Protein AF-X6PFR0-F1 (afdb_monomer_lite)

Organism: Reticulomyxa filosa (NCBI:txid46433)

Structure (mmCIF, N/CA/C/O backbone):
data_AF-X6PFR0-F1
#
_entry.id   AF-X6PFR0-F1
#
loop_
_atom_site.group_PDB
_atom_site.id
_atom_site.type_symbol
_atom_site.label_atom_id
_atom_site.label_alt_id
_atom_site.label_comp_id
_atom_site.label_asym_id
_atom_site.label_entity_id
_atom_site.label_seq_id
_atom_site.pdbx_PDB_ins_code
_atom_site.Cartn_x
_atom_site.Cartn_y
_atom_site.Cartn_z
_atom_site.occupancy
_atom_site.B_iso_or_equiv
_atom_site.auth_seq_id
_atom_site.auth_comp_id
_atom_site.auth_asym_id
_atom_site.auth_atom_id
_atom_site.pdbx_PDB_model_num
ATOM 1 N N . MET A 1 1 ? 42.013 -15.894 0.392 1.00 38.00 1 MET A N 1
ATOM 2 C CA . MET A 1 1 ? 41.013 -15.862 -0.695 1.00 38.00 1 MET A CA 1
ATOM 3 C C . MET A 1 1 ? 39.976 -14.824 -0.313 1.00 38.00 1 MET A C 1
ATOM 5 O O . MET A 1 1 ? 39.130 -15.094 0.525 1.00 38.00 1 MET A O 1
ATOM 9 N N . GLU A 1 2 ? 40.147 -13.600 -0.809 1.00 32.84 2 GLU A N 1
ATOM 10 C CA . GLU A 1 2 ? 39.290 -12.458 -0.483 1.00 32.84 2 GLU A CA 1
ATOM 11 C C . GLU A 1 2 ? 37.884 -12.669 -1.051 1.00 32.84 2 GLU A C 1
ATOM 13 O O . GLU A 1 2 ? 37.676 -12.711 -2.265 1.00 32.84 2 GLU A O 1
ATOM 18 N N . SER A 1 3 ? 36.905 -12.796 -0.161 1.00 39.41 3 SER A N 1
ATOM 19 C CA . SER A 1 3 ? 35.490 -12.720 -0.497 1.00 39.41 3 SER A CA 1
ATOM 20 C C . SER A 1 3 ? 35.153 -11.270 -0.843 1.00 39.41 3 SER A C 1
ATOM 22 O O . SER A 1 3 ? 34.827 -10.474 0.038 1.00 39.41 3 SER A O 1
ATOM 24 N N . LYS A 1 4 ? 35.261 -10.906 -2.125 1.00 38.84 4 LYS A N 1
ATOM 25 C CA . LYS A 1 4 ? 34.744 -9.630 -2.629 1.00 38.84 4 LYS A CA 1
ATOM 26 C C . LYS A 1 4 ? 33.240 -9.587 -2.367 1.00 38.84 4 LYS A C 1
ATOM 28 O O . LYS A 1 4 ? 32.468 -10.300 -3.006 1.00 38.84 4 LYS A O 1
ATOM 33 N N . SER A 1 5 ? 32.836 -8.752 -1.417 1.00 42.16 5 SER A N 1
ATOM 34 C CA . SER A 1 5 ? 31.465 -8.293 -1.265 1.00 42.16 5 SER A CA 1
ATOM 35 C C . SER A 1 5 ? 31.023 -7.702 -2.602 1.00 42.16 5 SER A C 1
ATOM 37 O O . SER A 1 5 ? 31.503 -6.657 -3.039 1.00 42.16 5 SER A O 1
ATOM 39 N N . LYS A 1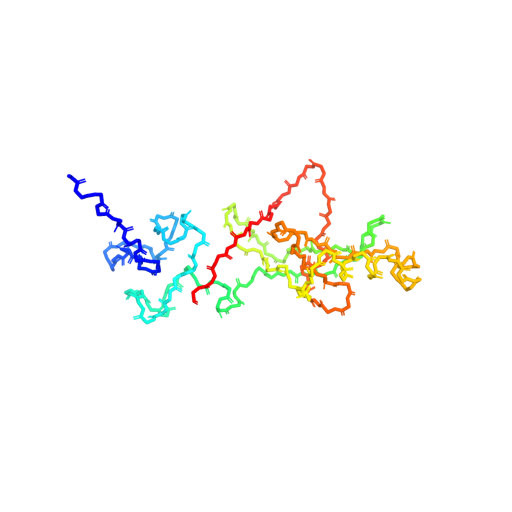 6 ? 30.133 -8.407 -3.304 1.00 40.84 6 LYS A N 1
ATOM 40 C CA . LYS A 1 6 ? 29.433 -7.858 -4.463 1.00 40.84 6 LYS A CA 1
ATOM 41 C C . LYS A 1 6 ? 28.564 -6.728 -3.917 1.00 40.84 6 LYS A C 1
ATOM 43 O O . LYS A 1 6 ? 27.499 -6.978 -3.361 1.00 40.84 6 LYS A O 1
ATOM 48 N N . GLN A 1 7 ? 29.059 -5.500 -3.993 1.00 40.22 7 GLN A N 1
ATOM 49 C CA . GLN A 1 7 ? 28.268 -4.310 -3.733 1.00 40.22 7 GLN A CA 1
ATOM 50 C C . GLN A 1 7 ? 27.176 -4.306 -4.806 1.00 40.22 7 GLN A C 1
ATOM 52 O O . GLN A 1 7 ? 27.426 -3.986 -5.965 1.00 40.22 7 GLN A O 1
ATOM 57 N N . MET A 1 8 ? 25.995 -4.829 -4.466 1.00 43.88 8 MET A N 1
ATOM 58 C CA . MET A 1 8 ? 24.826 -4.731 -5.329 1.00 43.88 8 MET A CA 1
ATOM 59 C C . MET A 1 8 ? 24.569 -3.241 -5.513 1.00 43.88 8 MET A C 1
ATOM 61 O O . MET A 1 8 ? 24.215 -2.561 -4.554 1.00 43.88 8 MET A O 1
ATOM 65 N N . ASN A 1 9 ? 24.789 -2.732 -6.723 1.00 52.88 9 ASN A N 1
ATOM 66 C CA . ASN A 1 9 ? 24.362 -1.395 -7.106 1.00 52.88 9 ASN A CA 1
ATOM 67 C C . ASN A 1 9 ? 22.829 -1.366 -7.045 1.00 52.88 9 ASN A C 1
ATOM 69 O O . ASN A 1 9 ? 22.160 -1.688 -8.026 1.00 52.88 9 ASN A O 1
ATOM 73 N N . LEU A 1 10 ? 22.269 -1.063 -5.869 1.00 57.44 10 LEU A N 1
ATOM 74 C CA . LEU A 1 10 ? 20.830 -0.898 -5.699 1.00 57.44 10 LEU A CA 1
ATOM 75 C C . LEU A 1 10 ? 20.356 0.189 -6.672 1.00 57.44 10 LEU A C 1
ATOM 77 O O . LEU A 1 10 ? 20.857 1.308 -6.642 1.00 57.44 10 LEU A O 1
ATOM 81 N N . GLY A 1 11 ? 19.401 -0.158 -7.536 1.00 63.91 11 GLY A N 1
ATOM 82 C CA . GLY A 1 11 ? 18.671 0.805 -8.358 1.00 63.91 11 GLY A CA 1
ATOM 83 C C . GLY A 1 11 ? 19.000 0.881 -9.835 1.00 63.91 11 GLY A C 1
ATOM 84 O O . GLY A 1 11 ? 18.206 1.451 -10.585 1.00 63.91 11 GLY A O 1
ATOM 85 N N . PHE A 1 12 ? 20.070 0.241 -10.299 1.00 77.75 12 PHE A N 1
ATOM 86 C CA . PHE A 1 12 ? 20.338 0.151 -11.732 1.00 77.75 12 PHE A CA 1
ATOM 87 C C . PHE A 1 12 ? 19.543 -1.001 -12.347 1.00 77.75 12 PHE A C 1
ATOM 89 O O . PHE A 1 12 ? 19.810 -2.165 -12.067 1.00 77.75 12 PHE A O 1
ATOM 96 N N . CYS A 1 13 ? 18.578 -0.688 -13.218 1.00 83.38 13 CYS A N 1
ATOM 97 C CA . CYS A 1 13 ? 17.970 -1.703 -14.076 1.00 83.38 13 CYS A CA 1
ATOM 98 C C . CYS A 1 13 ? 18.742 -1.823 -15.398 1.00 83.38 13 CYS A C 1
ATOM 100 O O . CYS A 1 13 ? 19.064 -0.813 -16.024 1.00 83.38 13 CYS A O 1
ATOM 102 N N . HIS A 1 14 ? 18.926 -3.044 -15.897 1.00 82.25 14 HIS A N 1
ATOM 103 C CA . HIS A 1 14 ? 19.560 -3.309 -17.198 1.00 82.25 14 HIS A CA 1
ATOM 104 C C . HIS A 1 14 ? 18.574 -3.270 -18.385 1.00 82.25 14 HIS A C 1
ATOM 106 O O . HIS A 1 14 ? 18.826 -3.842 -19.441 1.00 82.25 14 HIS A O 1
ATOM 112 N N . CYS A 1 15 ? 17.416 -2.619 -18.227 1.00 81.62 15 CYS A N 1
ATOM 113 C CA . CYS A 1 15 ? 16.431 -2.494 -19.303 1.00 81.62 15 CYS A CA 1
ATOM 114 C C . CYS A 1 15 ? 16.956 -1.563 -20.404 1.00 81.62 15 CYS A C 1
ATOM 116 O O . CYS A 1 15 ? 17.281 -0.408 -20.127 1.00 81.62 15 CYS A O 1
ATOM 118 N N . THR A 1 16 ? 16.978 -2.043 -21.646 1.00 73.88 16 THR A N 1
ATOM 119 C CA . THR A 1 16 ? 17.415 -1.283 -22.826 1.00 73.88 16 THR A CA 1
ATOM 120 C C . THR A 1 16 ? 16.226 -0.900 -23.709 1.00 73.88 16 THR A C 1
ATOM 122 O O . THR A 1 16 ? 15.144 -1.475 -23.585 1.00 73.88 16 THR A O 1
ATOM 125 N N . LEU A 1 17 ? 16.434 0.058 -24.619 1.00 66.88 17 LEU A N 1
ATOM 126 C CA . LEU A 1 17 ? 15.442 0.508 -25.610 1.00 66.88 17 LEU A CA 1
ATOM 127 C C . LEU A 1 17 ? 15.119 -0.546 -26.688 1.00 66.88 17 LEU A C 1
ATOM 129 O O . LEU A 1 17 ? 14.252 -0.318 -27.522 1.00 66.88 17 LEU A O 1
ATOM 133 N N . MET A 1 18 ? 15.815 -1.689 -26.686 1.00 63.69 18 MET A N 1
ATOM 134 C CA . MET A 1 18 ? 15.530 -2.814 -27.585 1.00 63.69 18 MET A CA 1
ATOM 135 C C . MET A 1 18 ? 14.387 -3.703 -27.083 1.00 63.69 18 MET A C 1
ATOM 137 O O . MET A 1 18 ? 13.863 -4.510 -27.846 1.00 63.69 18 MET A O 1
ATOM 141 N N . ASN A 1 19 ? 13.987 -3.563 -25.817 1.00 62.22 19 ASN A N 1
ATOM 142 C CA . ASN A 1 19 ? 12.802 -4.234 -25.301 1.00 62.22 19 ASN A CA 1
ATOM 143 C C . ASN A 1 19 ? 11.558 -3.467 -25.764 1.00 62.22 19 ASN A C 1
ATOM 145 O O . ASN A 1 19 ? 11.445 -2.272 -25.504 1.00 62.22 19 ASN A O 1
ATOM 149 N N . GLU A 1 20 ? 10.613 -4.157 -26.407 1.00 60.06 20 GLU A N 1
ATOM 150 C CA . GLU A 1 20 ? 9.369 -3.560 -26.927 1.00 60.06 20 GLU A CA 1
ATOM 151 C C . GLU A 1 20 ? 8.554 -2.835 -25.843 1.00 60.06 20 GLU A C 1
ATOM 153 O O . GLU A 1 20 ? 7.840 -1.880 -26.140 1.00 60.06 20 GLU A O 1
ATOM 158 N N . ASN A 1 21 ? 8.687 -3.258 -24.579 1.00 65.31 21 ASN A N 1
ATOM 159 C CA . ASN A 1 21 ? 7.979 -2.678 -23.446 1.00 65.31 21 ASN A CA 1
ATOM 160 C C . ASN A 1 21 ? 8.937 -2.156 -22.372 1.00 65.31 21 ASN A C 1
ATOM 162 O O . ASN A 1 21 ? 9.847 -2.834 -21.888 1.00 65.31 21 ASN A O 1
ATOM 166 N N . CYS A 1 22 ? 8.679 -0.919 -21.963 1.00 74.06 22 CYS A N 1
ATOM 167 C CA . CYS A 1 22 ? 9.471 -0.200 -20.989 1.00 74.06 22 CYS A CA 1
ATOM 168 C C . CYS A 1 22 ? 9.341 -0.789 -19.572 1.00 74.06 22 CYS A C 1
ATOM 170 O O . CYS A 1 22 ? 8.248 -0.766 -19.002 1.00 74.06 22 CYS A O 1
ATOM 172 N N . CYS A 1 23 ? 10.461 -1.241 -18.983 1.00 78.31 23 CYS A N 1
ATOM 173 C CA . CYS A 1 23 ? 10.574 -1.773 -17.613 1.00 78.31 23 CYS A CA 1
ATOM 174 C C . CYS A 1 23 ? 9.348 -2.594 -17.169 1.00 78.31 23 CYS A C 1
ATOM 176 O O . CYS A 1 23 ? 8.758 -2.338 -16.113 1.00 78.31 23 CYS A O 1
ATOM 178 N N . ASP A 1 24 ? 8.953 -3.546 -18.010 1.00 80.38 24 ASP A N 1
ATOM 179 C CA . ASP A 1 24 ? 7.808 -4.430 -17.812 1.00 80.38 24 ASP A CA 1
ATOM 180 C C . ASP A 1 24 ? 8.088 -5.493 -16.730 1.00 80.38 24 ASP A C 1
ATOM 182 O O . ASP A 1 24 ? 8.920 -5.295 -15.839 1.00 80.38 24 ASP A O 1
ATOM 186 N N . GLU A 1 25 ? 7.377 -6.618 -16.775 1.00 81.06 25 GLU A N 1
ATOM 187 C CA . GLU A 1 25 ? 7.525 -7.735 -15.836 1.00 81.06 25 GLU A CA 1
ATOM 188 C C . GLU A 1 25 ? 8.941 -8.339 -15.795 1.00 81.06 25 GLU A C 1
ATOM 190 O O . GLU A 1 25 ? 9.284 -8.991 -14.813 1.00 81.06 25 GLU A O 1
ATOM 195 N N . LYS A 1 26 ? 9.793 -8.086 -16.801 1.00 85.19 26 LYS A N 1
ATOM 196 C CA . LYS A 1 26 ? 11.174 -8.595 -16.862 1.00 85.19 26 LYS A CA 1
ATOM 197 C C . LYS A 1 26 ? 12.210 -7.645 -16.255 1.00 85.19 26 LYS A C 1
ATOM 199 O O . LYS A 1 26 ? 13.394 -7.971 -16.216 1.00 85.19 26 LYS A O 1
ATOM 204 N N . CYS A 1 27 ? 11.805 -6.462 -15.794 1.00 88.75 27 CYS A N 1
ATOM 205 C CA . CYS A 1 27 ? 12.721 -5.506 -15.176 1.00 88.75 27 CYS A CA 1
ATOM 206 C C . CYS A 1 27 ? 13.268 -6.032 -13.837 1.00 88.75 27 CYS A C 1
ATOM 208 O O . CYS A 1 27 ? 12.497 -6.310 -12.923 1.00 88.75 27 CYS A O 1
ATOM 210 N N . GLU A 1 28 ? 14.593 -6.090 -13.677 1.00 89.19 28 GLU A N 1
ATOM 211 C CA . GLU A 1 28 ? 15.251 -6.572 -12.447 1.00 89.19 28 GLU A CA 1
ATOM 212 C C . GLU A 1 28 ? 14.831 -5.802 -11.187 1.00 89.19 28 GLU A C 1
ATOM 214 O O . GLU A 1 28 ? 14.538 -6.412 -10.156 1.00 89.19 28 GLU A O 1
ATOM 219 N N . ASN A 1 29 ? 14.733 -4.471 -11.280 1.00 91.31 29 ASN A N 1
ATOM 220 C CA . ASN A 1 29 ? 14.238 -3.640 -10.182 1.00 91.31 29 ASN A CA 1
ATOM 221 C C . ASN A 1 29 ? 12.789 -4.015 -9.833 1.00 91.31 29 ASN A C 1
ATOM 223 O O . ASN A 1 29 ? 12.475 -4.227 -8.664 1.00 91.31 29 ASN A O 1
ATOM 227 N N . ARG A 1 30 ? 11.918 -4.192 -10.839 1.00 91.38 30 ARG A N 1
ATOM 228 C CA . ARG A 1 30 ? 10.517 -4.592 -10.634 1.00 91.38 30 ARG A CA 1
ATOM 229 C C . ARG A 1 30 ? 10.410 -5.964 -9.968 1.00 91.38 30 ARG A C 1
ATOM 231 O O . ARG A 1 30 ? 9.651 -6.108 -9.011 1.00 91.38 30 ARG A O 1
ATOM 238 N N . LEU A 1 31 ? 11.175 -6.947 -10.445 1.00 90.69 31 LEU A N 1
ATOM 239 C CA . LEU A 1 31 ? 11.239 -8.294 -9.866 1.00 90.69 31 LEU A CA 1
ATOM 240 C C . LEU A 1 31 ? 11.725 -8.259 -8.411 1.00 90.69 31 LEU A C 1
ATOM 242 O O . LEU A 1 31 ? 11.231 -9.008 -7.570 1.00 90.69 31 LEU A O 1
ATOM 246 N N . SER A 1 32 ? 12.628 -7.329 -8.102 1.00 91.50 32 SER A N 1
ATOM 247 C CA . SER A 1 32 ? 13.159 -7.095 -6.755 1.00 91.50 32 SER A CA 1
ATOM 248 C C . SER A 1 32 ? 12.274 -6.186 -5.892 1.00 91.50 32 SER A C 1
ATOM 250 O O . SER A 1 32 ? 12.628 -5.903 -4.750 1.00 91.50 32 SER A O 1
ATOM 252 N N . LYS A 1 33 ? 11.114 -5.742 -6.403 1.00 92.75 33 LYS A N 1
ATOM 253 C CA . LYS A 1 33 ? 10.184 -4.813 -5.735 1.00 92.75 33 LYS A CA 1
ATOM 254 C C . LYS A 1 33 ? 10.821 -3.468 -5.370 1.00 92.75 33 LYS A C 1
ATOM 256 O O . LYS A 1 33 ? 10.546 -2.898 -4.313 1.00 92.75 33 LYS A O 1
ATOM 261 N N . ILE A 1 34 ? 11.671 -2.966 -6.254 1.00 92.75 34 ILE A N 1
ATOM 262 C CA . ILE A 1 34 ? 12.342 -1.672 -6.164 1.00 92.75 34 ILE A CA 1
ATOM 263 C C . ILE A 1 34 ? 11.839 -0.817 -7.334 1.00 92.75 34 ILE A C 1
ATOM 265 O O . ILE A 1 34 ? 11.784 -1.292 -8.471 1.00 92.75 34 ILE A O 1
ATOM 269 N N . GLU A 1 35 ? 11.424 0.425 -7.089 1.00 92.69 35 GLU A N 1
ATOM 270 C CA . GLU A 1 35 ? 11.124 1.353 -8.183 1.00 92.69 35 GLU A CA 1
ATOM 271 C C . GLU A 1 35 ? 12.396 1.772 -8.917 1.00 92.69 35 GLU A C 1
ATOM 273 O O . GLU A 1 35 ? 13.463 1.890 -8.326 1.00 92.69 35 GLU A O 1
ATOM 278 N N . CYS A 1 36 ? 12.285 2.028 -10.216 1.00 91.69 36 CYS A N 1
ATOM 279 C CA . CYS A 1 36 ? 13.382 2.643 -10.949 1.00 91.69 36 CYS A CA 1
ATOM 280 C C . CYS A 1 36 ? 13.518 4.128 -10.585 1.00 91.69 36 CYS A C 1
ATOM 2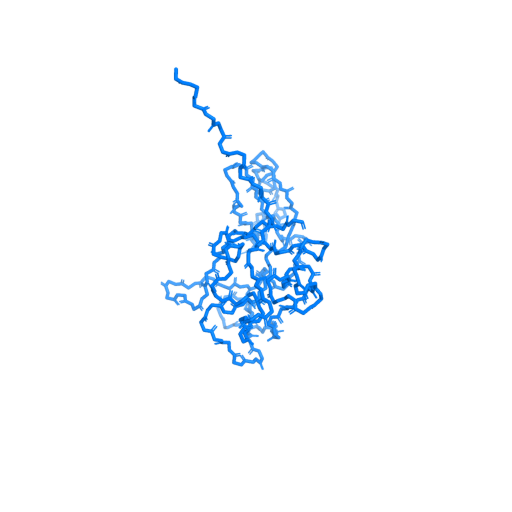82 O O . CYS A 1 36 ? 12.534 4.811 -10.302 1.00 91.69 36 CYS A O 1
ATOM 284 N N . ASP A 1 37 ? 14.738 4.631 -10.682 1.00 88.12 37 ASP A N 1
ATOM 285 C CA . ASP A 1 37 ? 15.066 6.051 -10.589 1.00 88.12 37 ASP A CA 1
ATOM 286 C C . ASP A 1 37 ? 15.113 6.669 -12.008 1.00 88.12 37 ASP A C 1
ATOM 288 O O . ASP A 1 37 ? 15.532 5.990 -12.953 1.00 88.12 37 ASP A O 1
ATOM 292 N N . ASP A 1 38 ? 14.636 7.907 -12.212 1.00 87.44 38 ASP A N 1
ATOM 293 C CA . ASP A 1 38 ? 14.674 8.553 -13.543 1.00 87.44 38 ASP A CA 1
ATOM 294 C C . ASP A 1 38 ? 16.064 8.942 -14.001 1.00 87.44 38 ASP A C 1
ATOM 296 O O . ASP A 1 38 ? 16.310 8.925 -15.207 1.00 87.44 38 ASP A O 1
ATOM 300 N N . SER A 1 39 ? 16.930 9.335 -13.076 1.00 85.19 39 SER A N 1
ATOM 301 C CA . SER A 1 39 ? 18.293 9.741 -13.393 1.00 85.19 39 SER A CA 1
ATOM 302 C C . SER A 1 39 ? 19.151 8.552 -13.833 1.00 85.19 39 SER A C 1
ATOM 304 O O . SER A 1 39 ? 20.127 8.733 -14.559 1.00 85.19 39 SER A O 1
ATOM 306 N N . ILE A 1 40 ? 18.757 7.333 -13.448 1.00 85.31 40 ILE A N 1
ATOM 307 C CA . ILE A 1 40 ? 19.495 6.095 -13.724 1.00 85.31 40 ILE A CA 1
ATOM 308 C C . ILE A 1 40 ? 18.865 5.266 -14.853 1.00 85.31 40 ILE A C 1
ATOM 310 O O . ILE A 1 40 ? 19.567 4.640 -15.649 1.00 85.31 40 ILE A O 1
ATOM 314 N N . CYS A 1 41 ? 17.536 5.194 -14.924 1.00 86.50 41 CYS A N 1
ATOM 315 C CA . CYS A 1 41 ? 16.860 4.347 -15.899 1.00 86.50 41 CYS A CA 1
ATOM 316 C C . CYS A 1 41 ? 16.980 4.920 -17.319 1.00 86.50 41 CYS A C 1
ATOM 318 O O . CYS A 1 41 ? 16.530 6.032 -17.577 1.00 86.50 41 CYS A O 1
ATOM 320 N N . HIS A 1 42 ? 17.441 4.112 -18.282 1.00 84.56 42 HIS A N 1
ATOM 321 C CA . HIS A 1 42 ? 17.511 4.490 -19.705 1.00 84.56 42 HIS A CA 1
ATOM 322 C C . HIS A 1 42 ? 16.180 4.995 -20.287 1.00 84.56 42 HIS A C 1
ATOM 324 O O . HIS A 1 42 ? 16.165 5.784 -21.228 1.00 84.56 42 HIS A O 1
ATOM 330 N N . TRP A 1 43 ? 15.054 4.547 -19.728 1.00 84.69 43 TRP A N 1
ATOM 331 C CA . TRP A 1 43 ? 13.719 4.949 -20.161 1.00 84.69 43 TRP A CA 1
ATOM 332 C C . TRP A 1 43 ? 13.204 6.227 -19.487 1.00 84.69 43 TRP A C 1
ATOM 334 O O . TRP A 1 43 ? 12.147 6.719 -19.875 1.00 84.69 43 TRP A O 1
ATOM 344 N N . THR A 1 44 ? 13.911 6.759 -18.484 1.00 84.06 44 THR A N 1
ATOM 345 C CA . THR A 1 44 ? 13.629 8.032 -17.799 1.00 84.06 44 THR A CA 1
ATOM 346 C C . THR A 1 44 ? 12.142 8.209 -17.424 1.00 84.06 44 THR A C 1
ATOM 348 O O . THR A 1 44 ? 11.601 7.502 -16.565 1.00 84.06 44 THR A O 1
ATOM 351 N N . ASN A 1 45 ? 11.441 9.123 -18.098 1.00 83.88 45 ASN A N 1
ATOM 352 C CA . ASN A 1 45 ? 10.030 9.436 -17.893 1.00 83.88 45 ASN A CA 1
ATOM 353 C C . ASN A 1 45 ? 9.078 8.392 -18.482 1.00 83.88 45 ASN A C 1
ATOM 355 O O . ASN A 1 45 ? 7.935 8.298 -18.037 1.00 83.88 45 ASN A O 1
ATOM 359 N N . GLN A 1 46 ? 9.527 7.572 -19.429 1.00 86.44 46 GLN A N 1
ATOM 360 C CA . GLN A 1 46 ? 8.726 6.493 -20.012 1.00 86.44 46 GLN A CA 1
ATOM 361 C C . GLN A 1 46 ? 8.714 5.234 -19.129 1.00 86.44 46 GLN A C 1
ATOM 363 O O . GLN A 1 46 ? 7.863 4.371 -19.319 1.00 86.44 46 GLN A O 1
ATOM 368 N N . CYS A 1 47 ? 9.589 5.159 -18.112 1.00 89.19 47 CYS A N 1
ATOM 369 C CA . CYS A 1 47 ? 9.652 4.047 -17.162 1.00 89.19 47 CYS A CA 1
ATOM 370 C C . CYS A 1 47 ? 8.298 3.745 -16.504 1.00 89.19 47 CYS A C 1
ATOM 372 O O . CYS A 1 47 ? 7.733 4.587 -15.800 1.00 89.19 47 CYS A O 1
ATOM 374 N N . THR A 1 48 ? 7.799 2.518 -16.689 1.00 90.56 48 THR A N 1
ATOM 375 C CA . THR A 1 48 ? 6.553 2.032 -16.067 1.00 90.56 48 THR A CA 1
ATOM 376 C C . THR A 1 48 ? 6.766 1.486 -14.647 1.00 90.56 48 THR A C 1
ATOM 378 O O . THR A 1 48 ? 5.807 1.138 -13.955 1.00 90.56 48 THR A O 1
ATOM 381 N N . ASN A 1 49 ? 8.015 1.369 -14.180 1.00 92.75 49 ASN A N 1
ATOM 382 C CA . ASN A 1 49 ? 8.363 0.890 -12.835 1.00 92.75 49 ASN A CA 1
ATOM 383 C C . ASN A 1 49 ? 8.566 2.056 -11.848 1.00 92.75 49 ASN A C 1
ATOM 385 O O . ASN A 1 49 ? 9.516 2.065 -11.071 1.00 92.75 49 ASN A O 1
ATOM 389 N N . ARG A 1 50 ? 7.700 3.074 -11.947 1.00 92.62 50 ARG A N 1
ATOM 390 C CA . ARG A 1 50 ? 7.755 4.337 -11.182 1.00 92.62 50 ARG A CA 1
ATOM 391 C C . ARG A 1 50 ? 6.364 4.797 -10.720 1.00 92.62 50 ARG A C 1
ATOM 393 O O . ARG A 1 50 ? 6.083 5.991 -10.648 1.00 92.62 50 ARG A O 1
ATOM 400 N N . ARG A 1 51 ? 5.448 3.849 -10.500 1.00 92.12 51 ARG A N 1
ATOM 401 C CA . ARG A 1 51 ? 4.022 4.119 -10.239 1.00 92.12 51 ARG A CA 1
ATOM 402 C C . ARG A 1 51 ? 3.773 4.828 -8.900 1.00 92.12 51 ARG A C 1
ATOM 404 O O . ARG A 1 51 ? 2.860 5.647 -8.835 1.00 92.12 51 ARG A O 1
ATOM 411 N N . PHE A 1 52 ? 4.581 4.574 -7.868 1.00 93.06 52 PHE A N 1
ATOM 412 C CA . PHE A 1 52 ? 4.534 5.285 -6.583 1.00 93.06 52 PHE A CA 1
ATOM 413 C C . PHE A 1 52 ? 5.020 6.730 -6.777 1.00 93.06 52 PHE A C 1
ATOM 415 O O . PHE A 1 52 ? 4.317 7.683 -6.435 1.00 93.06 52 PHE A O 1
ATOM 422 N N . GLN A 1 53 ? 6.186 6.917 -7.413 1.00 92.06 53 GLN A N 1
ATOM 423 C CA . GLN A 1 53 ? 6.727 8.242 -7.761 1.00 92.06 53 GLN A CA 1
ATOM 424 C C . GLN A 1 53 ? 5.747 9.091 -8.584 1.00 92.06 53 GLN A C 1
ATOM 426 O O . GLN A 1 53 ? 5.520 10.258 -8.261 1.00 92.06 53 GLN A O 1
ATOM 431 N N . LYS A 1 54 ? 5.139 8.498 -9.617 1.00 91.62 54 LYS A N 1
ATOM 432 C CA . LYS A 1 54 ? 4.198 9.163 -10.531 1.00 91.62 54 LYS A CA 1
ATOM 433 C C . LYS A 1 54 ? 2.766 9.252 -10.000 1.00 91.62 54 LYS A C 1
ATOM 435 O O . LYS A 1 54 ? 1.942 9.927 -10.611 1.00 91.62 54 LYS A O 1
ATOM 440 N N . ARG A 1 55 ? 2.463 8.604 -8.867 1.00 92.31 55 ARG A N 1
ATOM 441 C CA . ARG A 1 55 ? 1.114 8.531 -8.276 1.00 92.31 55 ARG A CA 1
ATOM 442 C C . ARG A 1 55 ? 0.080 7.955 -9.254 1.00 92.31 55 ARG A C 1
ATOM 444 O O . ARG A 1 55 ? -1.039 8.452 -9.369 1.00 92.31 55 ARG A O 1
ATOM 451 N N . GLU A 1 56 ? 0.468 6.901 -9.963 1.00 92.12 56 GLU A N 1
ATOM 452 C CA . GLU A 1 56 ? -0.358 6.209 -10.955 1.00 92.12 56 GLU A CA 1
ATOM 453 C C . GLU A 1 56 ? -1.147 5.074 -10.292 1.00 92.12 56 GLU A C 1
ATOM 455 O O . GLU A 1 56 ? -0.753 3.909 -10.321 1.00 92.12 56 GLU A O 1
ATOM 460 N N . TRP A 1 57 ? -2.267 5.423 -9.664 1.00 93.56 57 TRP A N 1
ATOM 461 C CA . TRP A 1 57 ? -3.156 4.477 -8.983 1.00 93.56 57 TRP A CA 1
ATOM 462 C C . TRP A 1 57 ? -4.268 3.961 -9.897 1.00 93.56 57 TRP A C 1
ATOM 464 O O . TRP A 1 57 ? -4.672 4.625 -10.855 1.00 93.56 57 TRP A O 1
ATOM 474 N N . CYS A 1 58 ? -4.864 2.825 -9.533 1.00 95.06 58 CYS A N 1
ATOM 475 C CA . CYS A 1 58 ? -6.144 2.421 -10.104 1.00 95.06 58 CYS A CA 1
ATOM 476 C C . CYS A 1 58 ? -7.241 3.431 -9.736 1.00 95.06 58 CYS A C 1
ATOM 478 O O . CYS A 1 58 ? -7.332 3.892 -8.595 1.00 95.06 58 CYS A O 1
ATOM 480 N N . LYS A 1 59 ? -8.129 3.737 -10.691 1.00 96.19 59 LYS A N 1
ATOM 481 C CA . LYS A 1 59 ? -9.329 4.534 -10.417 1.00 96.19 59 LYS A CA 1
ATOM 482 C C . LYS A 1 59 ? -10.271 3.732 -9.526 1.00 96.19 59 LYS A C 1
ATOM 484 O O . LYS A 1 59 ? -10.819 2.718 -9.956 1.00 96.19 59 LYS A O 1
ATOM 489 N N . CYS A 1 60 ? -10.473 4.207 -8.304 1.00 97.00 60 CYS A N 1
ATOM 490 C CA . CYS A 1 60 ? -11.302 3.554 -7.301 1.00 97.00 60 CYS A CA 1
ATOM 491 C C . CYS A 1 60 ? -12.254 4.557 -6.648 1.00 97.00 60 CYS A C 1
ATOM 493 O O . CYS A 1 60 ? -11.973 5.752 -6.592 1.00 97.00 60 CYS A O 1
ATOM 495 N N . GLU A 1 61 ? -13.345 4.053 -6.084 1.00 97.69 61 GLU A N 1
ATOM 496 C CA . GLU A 1 61 ? -14.264 4.834 -5.264 1.00 97.69 61 GLU A CA 1
ATOM 497 C C . GLU A 1 61 ? -14.638 4.121 -3.964 1.00 97.69 61 GLU A C 1
ATOM 499 O O . GLU A 1 61 ? -14.525 2.900 -3.828 1.00 97.69 61 GLU A O 1
ATOM 504 N N . ILE A 1 62 ? -15.090 4.906 -2.989 1.00 98.06 62 ILE A N 1
ATOM 505 C CA . ILE A 1 62 ? -15.479 4.415 -1.671 1.00 98.06 62 ILE A CA 1
ATOM 506 C C . ILE A 1 62 ? -16.997 4.273 -1.640 1.00 98.06 62 ILE A C 1
ATOM 508 O O . ILE A 1 62 ? -17.720 5.254 -1.794 1.00 98.06 62 ILE A O 1
ATOM 512 N N . ARG A 1 63 ? -17.494 3.062 -1.379 1.00 97.94 63 ARG A N 1
ATOM 513 C CA . ARG A 1 63 ? -18.935 2.790 -1.263 1.00 97.94 63 ARG A CA 1
ATOM 514 C C . ARG A 1 63 ? -19.275 2.203 0.102 1.00 97.94 63 ARG A C 1
ATOM 516 O O . ARG A 1 63 ? -18.490 1.452 0.686 1.00 97.94 63 ARG A O 1
ATOM 523 N N . LYS A 1 64 ? -20.467 2.515 0.620 1.00 96.88 64 LYS A N 1
ATOM 524 C CA . LYS A 1 64 ? -21.003 1.882 1.834 1.00 96.88 64 LYS A CA 1
ATOM 525 C C . LYS A 1 64 ? -21.424 0.445 1.511 1.00 96.88 64 LYS A C 1
ATOM 527 O O . LYS A 1 64 ? -22.153 0.199 0.558 1.00 96.88 64 LYS A O 1
ATOM 532 N N . THR A 1 65 ? -20.971 -0.507 2.315 1.00 95.50 65 THR A N 1
ATOM 533 C CA . THR A 1 65 ? -21.336 -1.927 2.230 1.00 95.50 65 THR A CA 1
ATOM 534 C C . THR A 1 65 ? -22.416 -2.263 3.258 1.00 95.50 65 THR A C 1
ATOM 536 O O . THR A 1 65 ? -22.605 -1.539 4.236 1.00 95.50 65 THR A O 1
ATOM 539 N N . LYS A 1 66 ? -23.102 -3.398 3.074 1.00 93.50 66 LYS A N 1
ATOM 540 C CA . LYS A 1 66 ? -24.192 -3.829 3.967 1.00 93.50 66 LYS A CA 1
ATOM 541 C C . LYS A 1 66 ? -23.734 -4.127 5.403 1.00 93.50 66 LYS A C 1
ATOM 543 O O . LYS A 1 66 ? -24.474 -3.842 6.334 1.00 93.50 66 LYS A O 1
ATOM 548 N N . LYS A 1 67 ? -22.546 -4.723 5.584 1.00 91.19 67 LYS A N 1
ATOM 549 C CA . LYS A 1 67 ? -22.090 -5.252 6.891 1.00 91.19 67 LYS A CA 1
ATOM 550 C C . LYS A 1 67 ? -20.696 -4.796 7.326 1.00 91.19 67 LYS A C 1
ATOM 552 O O . LYS A 1 67 ? -20.410 -4.791 8.513 1.00 91.19 67 LYS A O 1
ATOM 557 N N . LYS A 1 68 ? -19.819 -4.415 6.393 1.00 90.19 68 LYS A N 1
ATOM 558 C CA . LYS A 1 68 ? -18.401 -4.127 6.677 1.00 90.19 68 LYS A CA 1
ATOM 559 C C . LYS A 1 68 ? -18.106 -2.627 6.752 1.00 90.19 68 LYS A C 1
ATOM 561 O O . LYS A 1 68 ? -16.952 -2.224 6.703 1.00 90.19 68 LYS A O 1
ATOM 566 N N . GLY A 1 69 ? -19.119 -1.764 6.863 1.00 93.38 69 GLY A N 1
ATOM 567 C CA . GLY A 1 69 ? -18.940 -0.311 6.752 1.00 93.38 69 GLY A CA 1
ATOM 568 C C . GLY A 1 69 ? -18.573 0.083 5.321 1.00 93.38 69 GLY A C 1
ATOM 569 O O . GLY A 1 69 ? -19.192 -0.412 4.389 1.00 93.38 69 GLY A O 1
ATOM 570 N N . PHE A 1 70 ? -17.587 0.951 5.119 1.00 95.38 70 PHE A N 1
ATOM 571 C CA . PHE A 1 70 ? -17.131 1.339 3.778 1.00 95.38 70 PHE A CA 1
ATOM 572 C C . PHE A 1 70 ? -16.169 0.322 3.149 1.00 95.38 70 PHE A C 1
ATOM 574 O O . PHE A 1 70 ? -15.481 -0.407 3.862 1.00 95.38 70 PHE A O 1
ATOM 581 N N . GLY A 1 71 ? -16.142 0.277 1.818 1.00 96.62 71 GLY A N 1
ATOM 582 C CA . GLY A 1 71 ? -15.221 -0.526 1.018 1.00 96.62 71 GLY A CA 1
ATOM 583 C C . GLY A 1 71 ? -14.694 0.250 -0.186 1.00 96.62 71 GLY A C 1
ATOM 584 O O . GLY A 1 71 ? -15.365 1.168 -0.660 1.00 96.62 71 GLY A O 1
ATOM 585 N N . LEU A 1 72 ? -13.514 -0.132 -0.670 1.00 97.56 72 LEU A N 1
ATOM 586 C CA . LEU A 1 72 ? -12.908 0.392 -1.893 1.00 97.56 72 LEU A CA 1
ATOM 587 C C . LEU A 1 72 ? -13.307 -0.469 -3.103 1.00 97.56 72 LEU A C 1
ATOM 589 O O . LEU A 1 72 ? -13.148 -1.687 -3.070 1.00 97.56 72 LEU A O 1
ATOM 593 N N . PHE A 1 73 ? -13.822 0.158 -4.160 1.00 97.75 73 PHE A N 1
ATOM 594 C CA . PHE A 1 73 ? -14.292 -0.506 -5.379 1.00 97.75 73 PHE A CA 1
ATOM 595 C C . PHE A 1 73 ? -13.594 0.084 -6.602 1.00 97.75 73 PHE A C 1
ATOM 597 O O . PHE A 1 73 ? -13.499 1.302 -6.724 1.00 97.75 73 PHE A O 1
ATOM 604 N N . SER A 1 74 ? -13.134 -0.768 -7.519 1.00 97.56 74 SER A N 1
ATOM 605 C CA . SER A 1 74 ? -12.540 -0.311 -8.779 1.00 97.56 74 SER A CA 1
ATOM 606 C C . SER A 1 74 ? -13.595 0.268 -9.728 1.00 97.56 74 SER A C 1
ATOM 608 O O . SER A 1 74 ? -14.694 -0.275 -9.855 1.00 97.56 74 SER A O 1
ATOM 610 N N . LEU A 1 75 ? -13.226 1.338 -10.431 1.00 97.81 75 LEU A N 1
ATOM 611 C CA . LEU A 1 75 ? -13.965 1.948 -11.543 1.00 97.81 75 LEU A CA 1
ATOM 612 C C . LEU A 1 75 ? -13.439 1.502 -12.916 1.00 97.81 75 LEU A C 1
ATOM 614 O O . LEU A 1 75 ? -13.930 1.948 -13.950 1.00 97.81 75 LEU A O 1
ATOM 618 N N . GLN A 1 76 ? -12.425 0.638 -12.933 1.00 96.88 76 GLN A N 1
ATOM 619 C CA . GLN A 1 76 ? -11.805 0.107 -14.143 1.00 96.88 76 GLN A CA 1
ATOM 620 C C . GLN A 1 76 ? -11.571 -1.406 -14.040 1.00 96.88 76 GLN A C 1
ATOM 622 O O . GLN A 1 76 ? -11.584 -1.988 -12.952 1.00 96.88 76 GLN A O 1
ATOM 627 N N . LYS A 1 77 ? -11.326 -2.060 -15.179 1.00 96.94 77 LYS A N 1
ATOM 628 C CA . LYS A 1 77 ? -10.787 -3.426 -15.175 1.00 96.94 77 LYS A CA 1
ATOM 629 C C . LYS A 1 77 ? -9.334 -3.379 -14.693 1.00 96.94 77 LYS A C 1
ATOM 631 O O . LYS A 1 77 ? -8.590 -2.490 -15.096 1.00 96.94 77 LYS A O 1
ATOM 636 N N . ILE A 1 78 ? -8.962 -4.326 -13.839 1.00 95.94 78 ILE A N 1
ATOM 637 C CA . ILE A 1 78 ? -7.618 -4.468 -13.269 1.00 95.94 78 ILE A CA 1
ATOM 638 C C . ILE A 1 78 ? -7.101 -5.838 -13.701 1.00 95.94 78 ILE A C 1
ATOM 640 O O . ILE A 1 78 ? -7.803 -6.837 -13.524 1.00 95.94 78 ILE A O 1
ATOM 644 N N . LYS A 1 79 ? -5.916 -5.890 -14.311 1.00 94.69 79 LYS A N 1
ATOM 645 C CA . LYS A 1 79 ? -5.252 -7.149 -14.662 1.00 94.69 79 LYS A CA 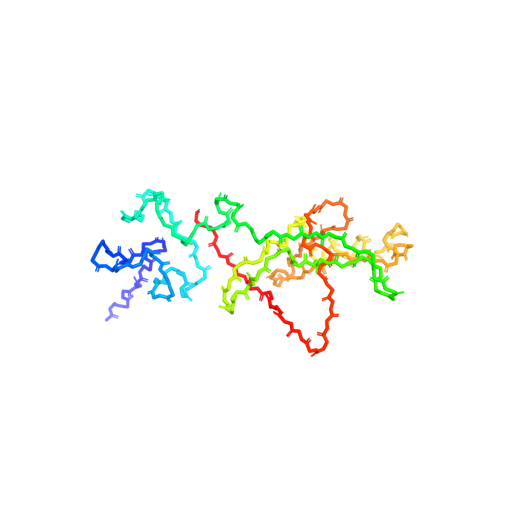1
ATOM 646 C C . LYS A 1 79 ? -4.505 -7.696 -13.445 1.00 94.69 79 LYS A C 1
ATOM 648 O O . LYS A 1 79 ? -4.144 -6.960 -12.529 1.00 94.69 79 LYS A O 1
ATOM 653 N N . CYS A 1 80 ? -4.255 -9.003 -13.431 1.00 92.75 80 CYS A N 1
ATOM 654 C CA . CYS A 1 80 ? -3.395 -9.596 -12.410 1.00 92.75 80 CYS A CA 1
ATOM 655 C C . CYS A 1 80 ? -2.005 -8.936 -12.456 1.00 92.75 80 CYS A C 1
ATOM 657 O O . CYS A 1 80 ? -1.455 -8.762 -13.537 1.00 92.75 80 CYS A O 1
ATOM 659 N N . GLY A 1 81 ? -1.460 -8.552 -11.299 1.00 89.88 81 GLY A N 1
ATOM 660 C CA . GLY A 1 81 ? -0.167 -7.858 -11.197 1.00 89.88 81 GLY A CA 1
ATOM 661 C C . GLY A 1 81 ? -0.229 -6.325 -11.300 1.00 89.88 81 GLY A C 1
ATOM 662 O O . GLY A 1 81 ? 0.770 -5.651 -11.019 1.00 89.88 81 GLY A O 1
ATOM 663 N N . ASP A 1 82 ? -1.388 -5.748 -11.632 1.00 91.69 82 ASP A N 1
ATOM 664 C CA . ASP A 1 82 ? -1.558 -4.295 -11.646 1.00 91.69 82 ASP A CA 1
ATOM 665 C C . ASP A 1 82 ? -1.455 -3.691 -10.238 1.00 91.69 82 ASP A C 1
ATOM 667 O O . ASP A 1 82 ? -1.852 -4.273 -9.226 1.00 91.69 82 ASP A O 1
ATOM 671 N N . PHE A 1 83 ? -0.926 -2.472 -10.178 1.00 93.50 83 PHE A N 1
ATOM 672 C CA . PHE A 1 83 ? -0.837 -1.706 -8.944 1.00 93.50 83 PHE A CA 1
ATOM 673 C C . PHE A 1 83 ? -2.145 -0.974 -8.667 1.00 93.50 83 PHE A C 1
ATOM 675 O O . PHE A 1 83 ? -2.629 -0.213 -9.502 1.00 93.50 83 PHE A O 1
ATOM 682 N N . VAL A 1 84 ? -2.701 -1.195 -7.475 1.00 96.12 84 VAL A N 1
ATOM 683 C CA . VAL A 1 84 ? -4.007 -0.650 -7.091 1.00 96.12 84 VAL A CA 1
ATOM 684 C C . VAL A 1 84 ? -3.865 0.693 -6.386 1.00 96.12 84 VAL A C 1
ATOM 686 O O . VAL A 1 84 ? -4.293 1.717 -6.909 1.00 96.12 84 VAL A O 1
ATOM 689 N N . THR A 1 85 ? -3.293 0.689 -5.184 1.00 95.94 85 THR A N 1
ATOM 690 C CA . THR A 1 85 ? -3.073 1.876 -4.353 1.00 95.94 85 THR A CA 1
ATOM 691 C C . THR A 1 85 ? -1.982 1.589 -3.323 1.00 95.94 85 THR A C 1
ATOM 693 O O . THR A 1 85 ? -1.788 0.438 -2.934 1.00 95.94 85 THR A O 1
ATOM 696 N N . GLU A 1 86 ? -1.319 2.625 -2.818 1.00 95.75 86 GLU A N 1
ATOM 697 C CA . GLU A 1 86 ? -0.517 2.542 -1.594 1.00 95.75 86 GLU A CA 1
ATOM 698 C C . GLU A 1 86 ? -1.435 2.473 -0.376 1.00 95.75 86 GLU A C 1
ATOM 700 O O . GLU A 1 86 ? -2.562 2.984 -0.395 1.00 95.75 86 GLU A O 1
ATOM 705 N N . TYR A 1 87 ? -0.908 1.913 0.709 1.00 96.38 87 TYR A N 1
ATOM 706 C CA . TYR A 1 87 ? -1.481 2.044 2.038 1.00 96.38 87 TYR A CA 1
ATOM 707 C C . TYR A 1 87 ? -0.702 3.116 2.803 1.00 96.38 87 TYR A C 1
ATOM 709 O O . TYR A 1 87 ? 0.388 2.859 3.309 1.00 96.38 87 TYR A O 1
ATOM 717 N N . VAL A 1 88 ? -1.243 4.334 2.843 1.00 96.00 88 VAL A N 1
ATOM 718 C CA . VAL A 1 88 ? -0.568 5.496 3.442 1.00 96.00 88 VAL A CA 1
ATOM 719 C C . VAL A 1 88 ? -1.157 5.797 4.813 1.00 96.00 88 VAL A C 1
ATOM 721 O O . VAL A 1 88 ? -2.380 5.844 4.967 1.00 96.00 88 VAL A O 1
ATOM 724 N N . GLY A 1 89 ? -0.284 6.070 5.779 1.00 97.19 89 GLY A N 1
ATOM 725 C CA . GLY A 1 89 ? -0.629 6.505 7.126 1.00 97.19 89 GLY A CA 1
ATOM 726 C C . GLY A 1 89 ? 0.595 7.010 7.886 1.00 97.19 89 GLY A C 1
ATOM 727 O O . GLY A 1 89 ? 1.659 7.207 7.302 1.00 97.19 89 GLY A O 1
ATOM 728 N N . GLU A 1 90 ? 0.442 7.243 9.185 1.00 97.31 90 GLU A N 1
ATOM 729 C CA . GLU A 1 90 ? 1.560 7.627 10.049 1.00 97.31 90 GLU A CA 1
ATOM 730 C C . GLU A 1 90 ? 2.427 6.402 10.358 1.00 97.31 90 GLU A C 1
ATOM 732 O O . GLU A 1 90 ? 1.899 5.369 10.766 1.00 97.31 90 GLU A O 1
ATOM 737 N N . ILE A 1 91 ? 3.747 6.522 10.190 1.00 97.44 91 ILE A N 1
ATOM 738 C CA . ILE A 1 91 ? 4.688 5.486 10.622 1.00 97.44 91 ILE A CA 1
ATOM 739 C C . ILE A 1 91 ? 4.875 5.600 12.132 1.00 97.44 91 ILE A C 1
ATOM 741 O O . ILE A 1 91 ? 5.244 6.664 12.631 1.00 97.44 91 ILE A O 1
ATOM 745 N N . ILE A 1 92 ? 4.600 4.518 12.852 1.00 97.50 92 ILE A N 1
ATOM 746 C CA . ILE A 1 92 ? 4.716 4.442 14.309 1.00 97.50 92 ILE A CA 1
ATOM 747 C C . ILE A 1 92 ? 5.429 3.156 14.714 1.00 97.50 92 ILE A C 1
ATOM 749 O O . ILE A 1 92 ? 5.354 2.146 14.014 1.00 97.50 92 ILE A O 1
ATOM 753 N N . ASP A 1 93 ? 6.109 3.186 15.852 1.00 98.00 93 ASP A N 1
ATOM 754 C CA . ASP A 1 93 ? 6.712 1.996 16.440 1.00 98.00 93 ASP A CA 1
ATOM 755 C C . ASP A 1 93 ? 5.703 1.196 17.287 1.00 98.00 93 ASP A C 1
ATOM 757 O O . ASP A 1 93 ? 4.520 1.541 17.412 1.00 98.00 93 ASP A O 1
ATOM 761 N N . MET A 1 94 ? 6.173 0.091 17.868 1.00 96.81 94 MET A N 1
ATOM 762 C CA . MET A 1 94 ? 5.365 -0.769 18.735 1.00 96.81 94 MET A CA 1
ATOM 763 C C . MET A 1 94 ? 4.851 -0.048 19.990 1.00 96.81 94 MET A C 1
ATOM 765 O O . MET A 1 94 ? 3.716 -0.291 20.408 1.00 96.81 94 MET A O 1
ATOM 769 N N . GLU A 1 95 ? 5.651 0.833 20.593 1.00 97.25 95 GLU A N 1
ATOM 770 C CA . GLU A 1 95 ? 5.274 1.532 21.825 1.00 97.25 95 GLU A CA 1
ATOM 771 C C . GLU A 1 95 ? 4.129 2.516 21.559 1.00 97.25 95 GLU A C 1
ATOM 773 O O . GLU A 1 95 ? 3.092 2.477 22.234 1.00 97.25 95 GLU A O 1
ATOM 778 N N . GLU A 1 96 ? 4.259 3.347 20.525 1.00 96.62 96 GLU A N 1
ATOM 779 C CA . GLU A 1 96 ? 3.220 4.292 20.128 1.00 96.62 96 GLU A CA 1
ATOM 780 C C . GLU A 1 96 ? 1.969 3.558 19.623 1.00 96.62 96 GLU A C 1
ATOM 782 O O . GLU A 1 96 ? 0.851 3.974 19.939 1.00 96.62 96 GLU A O 1
ATOM 787 N N . CYS A 1 97 ? 2.118 2.426 18.925 1.00 95.38 97 CYS A N 1
ATOM 788 C CA . CYS A 1 97 ? 0.993 1.573 18.533 1.00 95.38 97 CYS A CA 1
ATOM 789 C C . CYS A 1 97 ? 0.189 1.100 19.756 1.00 95.38 97 CYS A C 1
ATOM 791 O O . CYS A 1 97 ? -1.022 1.334 19.845 1.00 95.38 97 CYS A O 1
ATOM 793 N N . GLN A 1 98 ? 0.858 0.525 20.761 1.00 94.31 98 GLN A N 1
ATOM 794 C CA . GLN A 1 98 ? 0.211 0.101 22.006 1.00 94.31 98 GLN A CA 1
ATOM 795 C C . GLN A 1 98 ? -0.428 1.276 22.752 1.00 94.31 98 GLN A C 1
ATOM 797 O O . GLN A 1 98 ? -1.555 1.168 23.247 1.00 94.31 98 GLN A O 1
ATOM 802 N N . LYS A 1 99 ? 0.264 2.417 22.824 1.00 94.94 99 LYS A N 1
ATOM 803 C CA . LYS A 1 99 ? -0.250 3.633 23.458 1.00 94.94 99 LYS A CA 1
ATOM 804 C C . LYS A 1 99 ? -1.512 4.134 22.764 1.00 94.94 99 LYS A C 1
ATOM 806 O O . LYS A 1 99 ? -2.462 4.509 23.450 1.00 94.94 99 LYS A O 1
ATOM 811 N N . ARG A 1 100 ? -1.567 4.121 21.427 1.00 93.62 100 ARG A N 1
ATOM 812 C CA . ARG A 1 100 ? -2.761 4.500 20.652 1.00 93.62 100 ARG A CA 1
ATOM 813 C C . ARG A 1 100 ? -3.918 3.542 20.894 1.00 93.62 100 ARG A C 1
ATOM 815 O O . ARG A 1 100 ? -5.012 4.016 21.182 1.00 93.62 100 ARG A O 1
ATOM 822 N N . LEU A 1 101 ? -3.676 2.231 20.879 1.00 90.56 101 LEU A N 1
ATOM 823 C CA . LEU A 1 101 ? -4.706 1.215 21.135 1.00 90.56 101 LEU A CA 1
ATOM 824 C C . LEU A 1 101 ? -5.306 1.298 22.551 1.00 90.56 101 LEU A C 1
ATOM 826 O O . LEU A 1 101 ? -6.475 0.969 22.743 1.00 90.56 101 LEU A O 1
ATOM 830 N N . LYS A 1 102 ? -4.543 1.787 23.538 1.00 91.00 102 LYS A N 1
ATOM 831 C CA . LYS A 1 102 ? -5.030 2.040 24.906 1.00 91.00 102 LYS A CA 1
ATOM 832 C C . LYS A 1 102 ? -5.869 3.318 25.039 1.00 91.00 102 LYS A C 1
ATOM 834 O O . LYS A 1 102 ? -6.583 3.465 26.027 1.00 91.00 102 LYS A O 1
ATOM 839 N N . LYS A 1 103 ? -5.804 4.258 24.086 1.00 87.88 103 LYS A N 1
ATOM 840 C CA . LYS A 1 103 ? -6.598 5.497 24.151 1.00 87.88 103 LYS A CA 1
ATOM 841 C C . LYS A 1 103 ? -8.073 5.182 23.922 1.00 87.88 103 LYS A C 1
ATOM 843 O O . LYS A 1 103 ? -8.439 4.543 22.937 1.00 87.88 103 LYS A O 1
ATOM 848 N N . THR A 1 104 ? -8.938 5.743 24.765 1.00 74.06 104 THR A N 1
ATOM 849 C CA . THR A 1 104 ? -10.395 5.548 24.693 1.00 74.06 104 THR A CA 1
ATOM 850 C C . THR A 1 104 ? -10.979 5.922 23.328 1.00 74.06 104 THR A C 1
ATOM 852 O O . THR A 1 104 ? -11.938 5.310 22.883 1.00 74.06 104 THR A O 1
ATOM 855 N N . GLU A 1 105 ? -10.394 6.897 22.625 1.00 78.94 105 GLU A N 1
ATOM 856 C CA . GLU A 1 105 ? -10.790 7.267 21.258 1.00 78.94 105 GLU A CA 1
ATOM 857 C C . GLU A 1 105 ? -10.645 6.095 20.270 1.00 78.94 105 GLU A C 1
ATOM 859 O O . GLU A 1 105 ? -11.535 5.877 19.455 1.00 78.94 105 GLU A O 1
ATOM 864 N N . TYR A 1 106 ? -9.552 5.329 20.348 1.00 81.75 106 TYR A N 1
ATOM 865 C CA . TYR A 1 106 ? -9.333 4.153 19.499 1.00 81.75 106 TYR A CA 1
ATOM 866 C C . TYR A 1 106 ? -10.196 2.975 19.946 1.00 81.75 106 TYR A C 1
ATOM 868 O O . TYR A 1 106 ? -10.743 2.280 19.104 1.00 81.75 106 TYR A O 1
ATOM 876 N N . GLN A 1 107 ? -10.395 2.803 21.253 1.00 77.25 107 GLN A N 1
ATOM 877 C CA . GLN A 1 107 ? -11.279 1.763 21.790 1.00 77.25 107 GLN A CA 1
ATOM 878 C C . GLN A 1 107 ? -12.755 2.001 21.439 1.00 77.25 107 GLN A C 1
ATOM 880 O O . GLN A 1 107 ? -13.494 1.057 21.184 1.00 77.25 107 GLN A O 1
ATOM 885 N N . ARG A 1 108 ? -13.193 3.267 21.408 1.00 77.75 108 ARG A N 1
ATOM 886 C CA . ARG A 1 108 ? -14.546 3.662 20.982 1.00 77.75 108 ARG A CA 1
ATOM 887 C C . ARG A 1 108 ? -14.715 3.643 19.468 1.00 77.75 108 ARG A C 1
ATOM 889 O O . ARG A 1 108 ? -15.845 3.614 18.982 1.00 77.75 108 ARG A O 1
ATOM 896 N N . ARG A 1 109 ? -13.624 3.699 18.700 1.00 74.06 109 ARG A N 1
ATOM 897 C CA . ARG A 1 109 ? -13.693 3.515 17.252 1.00 74.06 109 ARG A CA 1
ATOM 898 C C . ARG A 1 109 ? -13.958 2.044 16.967 1.00 74.06 109 ARG A C 1
ATOM 900 O O . ARG A 1 109 ? -13.145 1.184 17.262 1.00 74.06 109 ARG A O 1
ATOM 907 N N . ASN A 1 110 ? -15.037 1.774 16.239 1.00 69.38 110 ASN A N 1
ATOM 908 C CA . ASN A 1 110 ? -15.319 0.432 15.720 1.00 69.38 110 ASN A CA 1
ATOM 909 C C . ASN A 1 110 ? -14.276 -0.060 14.693 1.00 69.38 110 ASN A C 1
ATOM 911 O O . ASN A 1 110 ? -14.3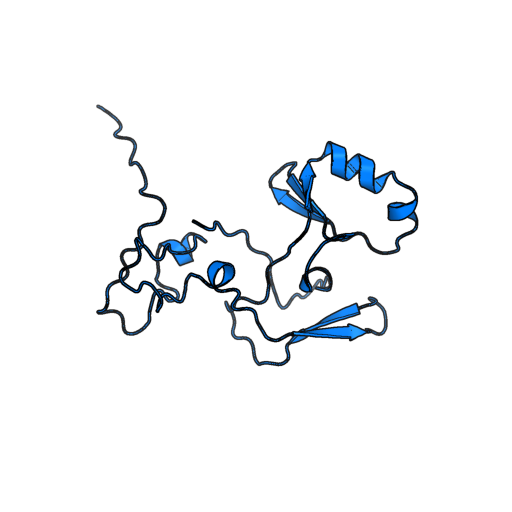69 -1.194 14.231 1.00 69.38 110 ASN A O 1
ATOM 915 N N . LYS A 1 111 ? -13.334 0.797 14.266 1.00 74.25 111 LYS A N 1
ATOM 916 C CA . LYS A 1 111 ? -12.316 0.482 13.259 1.00 74.25 111 LYS A CA 1
ATOM 917 C C . LYS A 1 111 ? -10.986 1.175 13.561 1.00 74.25 111 LYS A C 1
ATOM 919 O O . LYS A 1 111 ? -10.924 2.406 13.570 1.00 74.25 111 LYS A O 1
ATOM 924 N N . CYS A 1 112 ? -9.939 0.371 13.713 1.00 84.56 112 CYS A N 1
ATOM 925 C CA . CYS A 1 112 ? -8.538 0.789 13.704 1.00 84.56 112 CYS A CA 1
ATOM 926 C C . CYS A 1 112 ? -7.918 0.386 12.362 1.00 84.56 112 CYS A C 1
ATOM 928 O O . CYS A 1 112 ? -8.160 -0.721 11.884 1.00 84.56 112 CYS A O 1
ATOM 930 N N . TYR A 1 113 ? -7.134 1.275 11.757 1.00 93.94 113 TYR A N 1
ATOM 931 C CA . TYR A 1 113 ? -6.553 1.080 10.426 1.00 93.94 113 TYR A CA 1
ATOM 932 C C . TYR A 1 113 ? -5.030 0.962 10.524 1.00 93.94 113 TYR A C 1
ATOM 934 O O . TYR A 1 113 ? -4.299 1.772 9.954 1.00 93.94 113 TYR A O 1
ATOM 942 N N . ILE A 1 114 ? -4.559 -0.029 11.280 1.00 94.69 114 ILE A N 1
ATOM 943 C CA . ILE A 1 114 ? -3.135 -0.247 11.557 1.00 94.69 114 ILE A CA 1
ATOM 944 C C . ILE A 1 114 ? -2.668 -1.511 10.835 1.00 94.69 114 ILE A C 1
ATOM 946 O O . ILE A 1 114 ? -3.302 -2.557 10.965 1.00 94.69 114 ILE A O 1
ATOM 950 N N . ILE A 1 115 ? -1.571 -1.410 10.085 1.00 94.75 115 ILE A N 1
ATOM 951 C CA . ILE A 1 115 ? -0.924 -2.536 9.398 1.00 94.75 115 ILE A CA 1
ATOM 952 C C . ILE A 1 115 ? 0.560 -2.548 9.765 1.00 94.75 115 ILE A C 1
ATOM 954 O O . ILE A 1 115 ? 1.192 -1.495 9.806 1.00 94.75 115 ILE A O 1
ATOM 958 N N . GLU A 1 116 ? 1.121 -3.725 10.032 1.00 94.94 116 GLU A N 1
ATOM 959 C CA . GLU A 1 116 ? 2.563 -3.895 10.236 1.00 94.94 116 GLU A CA 1
ATOM 960 C C . GLU A 1 116 ? 3.301 -3.817 8.889 1.00 94.94 116 GLU A C 1
ATOM 962 O O . GLU A 1 116 ? 2.953 -4.517 7.937 1.00 94.94 116 GLU A O 1
ATOM 967 N N . LEU A 1 117 ? 4.298 -2.935 8.798 1.00 94.06 117 LEU A N 1
ATOM 968 C CA . LEU A 1 117 ? 5.155 -2.764 7.621 1.00 94.06 117 LEU A CA 1
ATOM 969 C C . LEU A 1 117 ? 6.410 -3.637 7.729 1.00 94.06 117 LEU A C 1
ATOM 971 O O . LEU A 1 117 ? 6.803 -4.299 6.768 1.00 94.06 117 LEU A O 1
ATOM 975 N N . GLU A 1 118 ? 7.027 -3.620 8.908 1.00 93.88 118 GLU A N 1
ATOM 976 C CA . GLU A 1 118 ? 8.187 -4.416 9.306 1.00 93.88 118 GLU A CA 1
ATOM 977 C C . GLU A 1 118 ? 8.092 -4.713 10.805 1.00 93.88 118 GLU A C 1
ATOM 979 O O . GLU A 1 118 ? 7.264 -4.130 11.503 1.00 93.88 118 GLU A O 1
ATOM 984 N N . LYS A 1 119 ? 8.968 -5.582 11.321 1.00 94.69 119 LYS A N 1
ATOM 985 C CA . LYS A 1 119 ? 8.992 -5.914 12.748 1.00 94.69 119 LYS A CA 1
ATOM 986 C C . LYS A 1 119 ? 9.077 -4.640 13.595 1.00 94.69 119 LYS A C 1
ATOM 988 O O . LYS A 1 119 ? 10.056 -3.904 13.503 1.00 94.69 119 LYS A O 1
ATOM 993 N N . ASN A 1 120 ? 8.084 -4.439 14.461 1.00 95.31 120 ASN A N 1
ATOM 994 C CA . ASN A 1 120 ? 7.941 -3.270 15.341 1.00 95.31 120 ASN A CA 1
ATOM 995 C C . ASN A 1 120 ? 7.731 -1.923 14.622 1.00 95.31 120 ASN A C 1
ATOM 997 O O . ASN A 1 120 ? 7.859 -0.883 15.269 1.00 95.31 120 ASN A O 1
ATOM 1001 N N . LEU A 1 121 ? 7.391 -1.923 13.331 1.00 97.38 121 LEU A N 1
ATOM 1002 C CA . LEU A 1 121 ? 7.121 -0.722 12.546 1.00 97.38 121 LEU A CA 1
ATOM 1003 C C . LEU A 1 121 ? 5.759 -0.839 11.858 1.00 97.38 121 LEU A C 1
ATOM 1005 O O . LEU A 1 121 ? 5.520 -1.739 11.053 1.00 97.38 121 LEU A O 1
ATOM 1009 N N . PHE A 1 122 ? 4.866 0.097 12.150 1.00 97.44 122 PHE A N 1
ATOM 1010 C CA . PHE A 1 122 ? 3.465 0.047 11.745 1.00 97.44 122 PHE A CA 1
ATOM 1011 C C . PHE A 1 122 ? 3.070 1.293 10.959 1.00 97.44 122 PHE A C 1
ATOM 1013 O O . PHE A 1 122 ? 3.604 2.377 11.176 1.00 97.44 122 PHE A O 1
ATOM 1020 N N . ILE A 1 123 ? 2.078 1.141 10.085 1.00 98.00 123 ILE A N 1
ATOM 1021 C CA . ILE A 1 123 ? 1.392 2.232 9.396 1.00 98.00 123 ILE A CA 1
ATOM 1022 C C . ILE A 1 123 ? 0.013 2.395 10.032 1.00 98.00 123 ILE A C 1
ATOM 1024 O O . ILE A 1 123 ? -0.847 1.528 9.870 1.00 98.00 123 ILE A O 1
ATOM 1028 N N . ASP A 1 124 ? -0.222 3.508 10.727 1.00 96.94 124 ASP A N 1
ATOM 1029 C CA . ASP A 1 124 ? -1.531 3.870 11.276 1.00 96.94 124 ASP A CA 1
ATOM 1030 C C . ASP A 1 124 ? -2.249 4.878 10.371 1.00 96.94 124 ASP A C 1
ATOM 1032 O O . ASP A 1 124 ? -1.956 6.075 10.363 1.00 96.94 124 ASP A O 1
ATOM 1036 N N . ALA A 1 125 ? -3.240 4.383 9.630 1.00 96.81 125 ALA A N 1
ATOM 1037 C CA . ALA A 1 125 ? -4.095 5.173 8.750 1.00 96.81 125 ALA A CA 1
ATOM 1038 C C . ALA A 1 125 ? -5.396 5.658 9.428 1.00 96.81 125 ALA A C 1
ATOM 1040 O O . A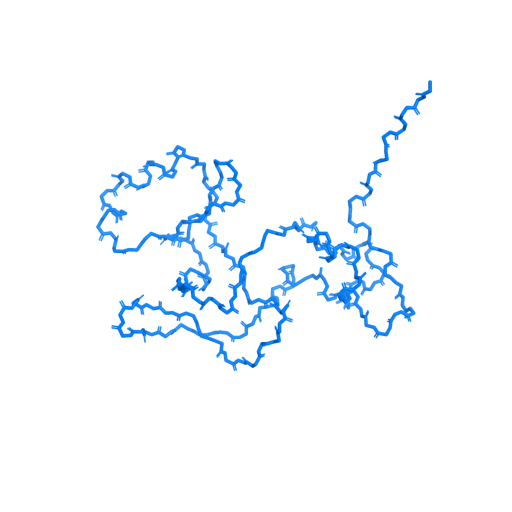LA A 1 125 ? -6.326 6.106 8.751 1.00 96.81 125 ALA A O 1
ATOM 1041 N N . THR A 1 126 ? -5.508 5.551 10.761 1.00 93.50 126 THR A N 1
ATOM 1042 C CA . THR A 1 126 ? -6.764 5.813 11.488 1.00 93.50 126 THR A CA 1
ATOM 1043 C C . THR A 1 126 ? -7.155 7.285 11.488 1.00 93.50 126 THR A C 1
ATOM 1045 O O . THR A 1 126 ? -8.336 7.605 11.341 1.00 93.50 126 THR A O 1
ATOM 1048 N N . LYS A 1 127 ? -6.177 8.184 11.648 1.00 91.50 127 LYS A N 1
ATOM 1049 C CA . LYS A 1 127 ? -6.398 9.641 11.636 1.00 91.50 127 LYS A CA 1
ATOM 1050 C C . LYS A 1 127 ? -5.976 10.288 10.322 1.00 91.50 127 LYS A C 1
ATOM 1052 O O . LYS A 1 127 ? -6.694 11.142 9.811 1.00 91.50 127 LYS A O 1
ATOM 1057 N N . LYS A 1 128 ? -4.826 9.881 9.781 1.00 93.81 128 LYS A N 1
ATOM 1058 C CA . LYS A 1 128 ? -4.265 10.394 8.527 1.00 93.81 128 LYS A CA 1
ATOM 1059 C C . LYS A 1 128 ? -3.982 9.219 7.612 1.00 93.81 128 LYS A C 1
ATOM 1061 O O . LYS A 1 128 ? -3.286 8.303 8.016 1.00 93.81 128 LYS A O 1
ATOM 1066 N N . GLY A 1 129 ? -4.504 9.251 6.396 1.00 95.38 129 GLY A N 1
ATOM 1067 C CA . GLY A 1 129 ? -4.254 8.211 5.410 1.00 95.38 129 GLY A CA 1
ATOM 1068 C C . GLY A 1 129 ? -4.965 8.491 4.097 1.00 95.38 129 GLY A C 1
ATOM 1069 O O . GLY A 1 129 ? -5.631 9.516 3.945 1.00 95.38 129 GLY A O 1
ATOM 1070 N N . ASN A 1 130 ? -4.840 7.572 3.147 1.00 95.50 130 ASN A N 1
ATOM 1071 C CA . ASN A 1 130 ? -5.474 7.680 1.834 1.00 95.50 130 ASN A CA 1
ATOM 1072 C C . ASN A 1 130 ? -6.715 6.769 1.722 1.00 95.50 130 ASN A C 1
ATOM 1074 O O . ASN A 1 130 ? -7.258 6.290 2.725 1.00 95.50 130 ASN A O 1
ATOM 1078 N N . ILE A 1 131 ? -7.199 6.556 0.495 1.00 96.38 131 ILE A N 1
ATOM 1079 C CA . ILE A 1 131 ? -8.337 5.673 0.197 1.00 96.38 131 ILE A CA 1
ATOM 1080 C C . ILE A 1 131 ? -8.043 4.191 0.491 1.00 96.38 131 ILE A C 1
ATOM 1082 O O . ILE A 1 131 ? -8.978 3.420 0.704 1.00 96.38 131 ILE A O 1
ATOM 1086 N N . GLY A 1 132 ? -6.764 3.798 0.564 1.00 96.31 132 GLY A N 1
ATOM 1087 C CA . GLY A 1 132 ? -6.324 2.426 0.830 1.00 96.31 132 GLY A CA 1
ATOM 1088 C C . GLY A 1 132 ? -6.810 1.878 2.173 1.00 96.31 132 GLY A C 1
ATOM 1089 O O . GLY A 1 132 ? -7.062 0.682 2.289 1.00 96.31 132 GLY A O 1
ATOM 1090 N N . ARG A 1 133 ? -7.083 2.747 3.158 1.00 95.94 133 ARG A N 1
ATOM 1091 C CA . ARG A 1 133 ? -7.665 2.342 4.451 1.00 95.94 133 ARG A CA 1
ATOM 1092 C C . ARG A 1 133 ? -9.052 1.690 4.336 1.00 95.94 133 ARG A C 1
ATOM 1094 O O . ARG A 1 133 ? -9.511 1.063 5.280 1.00 95.94 133 ARG A O 1
ATOM 1101 N N . PHE A 1 134 ? -9.743 1.849 3.204 1.00 96.44 134 PHE A N 1
ATOM 1102 C CA . PHE A 1 134 ? -11.059 1.248 2.960 1.00 96.44 134 PHE A CA 1
ATOM 1103 C C . PHE A 1 134 ? -10.997 -0.109 2.247 1.00 96.44 134 PHE A C 1
ATOM 1105 O O . PHE A 1 134 ? -12.043 -0.670 1.915 1.00 96.44 134 PHE A O 1
ATOM 1112 N N . VAL A 1 135 ? -9.804 -0.660 2.008 1.00 95.75 135 VAL A N 1
ATOM 1113 C CA . VAL A 1 135 ? -9.669 -2.054 1.572 1.00 95.75 135 VAL A CA 1
ATOM 1114 C C . VAL A 1 135 ? -10.164 -2.965 2.697 1.00 95.75 135 VAL A C 1
ATOM 1116 O O . VAL A 1 135 ? -9.749 -2.849 3.847 1.00 95.75 135 VAL A O 1
ATOM 1119 N N . ASN A 1 136 ? -11.097 -3.857 2.369 1.00 95.06 136 ASN A N 1
ATOM 1120 C CA . ASN A 1 136 ? -11.683 -4.783 3.333 1.00 95.06 136 ASN A CA 1
ATOM 1121 C C . ASN A 1 136 ? -10.944 -6.122 3.338 1.00 95.06 136 ASN A C 1
ATOM 1123 O O . ASN A 1 136 ? -10.435 -6.568 2.314 1.00 95.06 136 ASN A O 1
ATOM 1127 N N . HIS A 1 137 ? -10.998 -6.812 4.476 1.00 93.19 137 HIS A N 1
ATOM 1128 C CA . HIS A 1 137 ? -10.563 -8.200 4.583 1.00 93.19 137 HIS A CA 1
ATOM 1129 C C . HIS A 1 137 ? -11.558 -9.170 3.911 1.00 93.19 137 HIS A C 1
ATOM 1131 O O . HIS A 1 137 ? -12.788 -9.021 4.025 1.00 93.19 137 HIS A O 1
ATOM 1137 N N . SER A 1 138 ? -11.007 -10.194 3.257 1.00 94.88 138 SER A N 1
ATOM 1138 C CA . SER A 1 138 ? -11.699 -11.365 2.714 1.00 94.88 138 SER A CA 1
ATOM 1139 C C . SER A 1 138 ? -10.827 -12.603 2.929 1.00 94.88 138 SER A C 1
ATOM 1141 O O . SER A 1 138 ? -9.612 -12.513 2.774 1.00 94.88 138 SER A O 1
ATOM 1143 N N . CYS A 1 139 ? -11.442 -13.743 3.256 1.00 96.19 139 CYS A N 1
ATOM 1144 C CA . CYS A 1 139 ? -10.751 -15.037 3.309 1.00 96.19 139 CYS A CA 1
ATOM 1145 C C . CYS A 1 139 ? -10.451 -15.591 1.907 1.00 96.19 139 CYS A C 1
ATOM 1147 O O . CYS A 1 139 ? -9.548 -16.402 1.758 1.00 96.19 139 CYS A O 1
ATOM 1149 N N . ASP A 1 140 ? -11.188 -15.116 0.902 1.00 97.19 140 ASP A N 1
ATOM 1150 C CA . ASP A 1 140 ? -10.932 -15.333 -0.521 1.00 97.19 140 ASP A CA 1
ATOM 1151 C C . ASP A 1 140 ? -10.639 -13.959 -1.156 1.00 97.19 140 ASP A C 1
ATOM 1153 O O . ASP A 1 140 ? -11.573 -13.220 -1.504 1.00 97.19 140 ASP A O 1
ATOM 1157 N N . PRO A 1 141 ? -9.380 -13.483 -1.095 1.00 97.25 141 PRO A N 1
ATOM 1158 C CA . PRO A 1 141 ? -9.017 -12.136 -1.513 1.00 97.25 141 PRO A CA 1
ATOM 1159 C C . PRO A 1 141 ? -8.782 -12.046 -3.025 1.00 97.25 141 PRO A C 1
ATOM 1161 O O . PRO A 1 141 ? -8.362 -12.994 -3.675 1.00 97.25 141 PRO A O 1
ATOM 1164 N N . ASN A 1 142 ? -8.968 -10.849 -3.580 1.00 96.81 142 ASN A N 1
ATOM 1165 C CA . ASN A 1 142 ? -8.678 -10.530 -4.985 1.00 96.81 142 ASN A CA 1
ATOM 1166 C C . ASN A 1 142 ? -7.493 -9.560 -5.157 1.00 96.81 142 ASN A C 1
ATOM 1168 O O . ASN A 1 142 ? -7.213 -9.105 -6.264 1.00 96.81 142 ASN A O 1
ATOM 1172 N N . CYS A 1 143 ? -6.829 -9.199 -4.060 1.00 96.94 143 CYS A N 1
ATOM 1173 C CA . CYS A 1 143 ? -5.676 -8.307 -4.001 1.00 96.94 143 CYS A CA 1
ATOM 1174 C C . CYS A 1 143 ? -4.759 -8.763 -2.865 1.00 96.94 143 CYS A C 1
ATOM 1176 O O . CYS A 1 143 ? -5.221 -9.345 -1.884 1.00 96.94 143 CYS A O 1
ATOM 1178 N N . GLN A 1 144 ? -3.473 -8.435 -2.970 1.00 95.31 144 GLN A N 1
ATOM 1179 C CA . GLN A 1 144 ? -2.487 -8.694 -1.925 1.00 95.31 144 GLN A CA 1
ATOM 1180 C C . GLN A 1 144 ? -1.712 -7.423 -1.590 1.00 95.31 144 GLN A C 1
ATOM 1182 O O . GLN A 1 144 ? -1.522 -6.551 -2.441 1.00 95.31 144 GLN A O 1
ATOM 1187 N N . THR A 1 145 ? -1.231 -7.331 -0.355 1.00 94.81 145 THR A N 1
ATOM 1188 C CA . THR A 1 145 ? -0.258 -6.313 0.033 1.00 94.81 145 THR A CA 1
ATOM 1189 C C . THR A 1 145 ? 1.144 -6.781 -0.348 1.00 94.81 145 THR A C 1
ATOM 1191 O O . THR A 1 145 ? 1.476 -7.962 -0.278 1.00 94.81 145 THR A O 1
ATOM 1194 N N . SER A 1 146 ? 1.992 -5.853 -0.783 1.00 94.19 146 SER A N 1
ATOM 1195 C CA . SER A 1 146 ? 3.403 -6.126 -1.042 1.00 94.19 146 SER A CA 1
ATOM 1196 C C . SER A 1 146 ? 4.223 -4.926 -0.612 1.00 94.19 146 SER A C 1
ATOM 1198 O O . SER A 1 14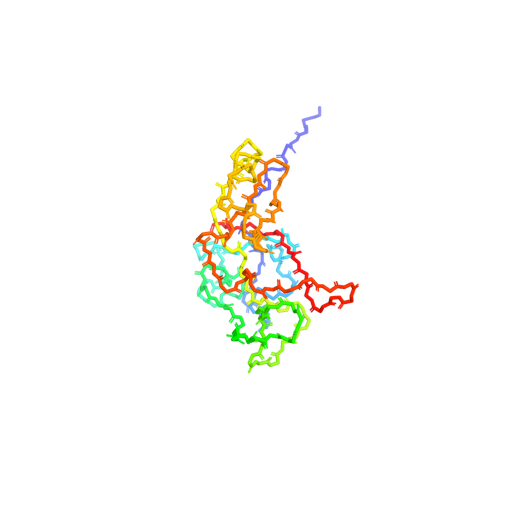6 ? 3.873 -3.793 -0.935 1.00 94.19 146 SER A O 1
ATOM 1200 N N . LYS A 1 147 ? 5.336 -5.185 0.071 1.00 94.25 147 LYS A N 1
ATOM 1201 C CA . LYS A 1 147 ? 6.340 -4.170 0.374 1.00 94.25 147 LYS A CA 1
ATOM 1202 C C . LYS A 1 147 ? 7.132 -3.837 -0.890 1.00 94.25 147 LYS A C 1
ATOM 1204 O O . LYS A 1 147 ? 7.489 -4.750 -1.634 1.00 94.25 147 LYS A O 1
ATOM 1209 N N . TRP A 1 148 ? 7.367 -2.551 -1.115 1.00 94.50 148 TRP A N 1
ATOM 1210 C CA . TRP A 1 148 ? 8.174 -2.016 -2.209 1.00 94.50 148 TRP A CA 1
ATOM 1211 C C . TRP A 1 148 ? 9.148 -0.984 -1.656 1.00 94.50 148 TRP A C 1
ATOM 1213 O O . TRP A 1 148 ? 8.827 -0.290 -0.691 1.00 94.50 148 TRP A O 1
ATOM 1223 N N . PHE A 1 149 ? 10.317 -0.884 -2.275 1.00 92.06 149 PHE A N 1
ATOM 1224 C CA . PHE A 1 149 ? 11.292 0.155 -1.983 1.00 92.06 149 PHE A CA 1
ATOM 1225 C C . PHE A 1 149 ? 11.246 1.198 -3.088 1.00 92.06 149 PHE A C 1
ATOM 1227 O O . PHE A 1 149 ? 11.341 0.877 -4.272 1.00 92.06 149 PHE A O 1
ATOM 1234 N N . ARG A 1 150 ? 11.087 2.451 -2.686 1.00 87.12 150 ARG A N 1
ATOM 1235 C CA . ARG A 1 150 ? 11.246 3.591 -3.574 1.00 87.12 150 ARG A CA 1
ATOM 1236 C C . ARG A 1 150 ? 12.681 4.089 -3.443 1.00 87.12 150 ARG A C 1
ATOM 1238 O O . ARG A 1 150 ? 13.151 4.239 -2.315 1.00 87.12 150 ARG A O 1
ATOM 1245 N N . LEU A 1 151 ? 13.336 4.285 -4.582 1.00 73.81 151 LEU A N 1
ATOM 1246 C CA . LEU A 1 151 ? 14.633 4.948 -4.674 1.00 73.81 151 LEU A CA 1
ATOM 1247 C C . LEU A 1 151 ? 14.454 6.461 -4.802 1.00 73.81 151 LEU A C 1
ATOM 1249 O O . LEU A 1 151 ? 13.377 6.880 -5.300 1.00 73.81 151 LEU A O 1
#

Radius of gyration: 19.11 Å; chains: 1; bounding box: 65×26×52 Å

Sequence (151 aa):
MESKSKQMNLGFCHCTLMNENCCDEKCENRLSKIECDDSICHWTNQCTNRRFQKREWCKCEIRKTKKKGFGLFSLQKIKCGDFVTEYVGEIIDMEECQKRLKKTEYQRRNKCYIIELEKNLFIDATKKGNIGRFVNHSCDPNCQTSKWFRL

InterPro domains:
  IPR001214 SET domain [PF00856] (69-146)
  IPR001214 SET domain [PS50280] (58-151)
  IPR001214 SET domain [SM00317] (58-150)
  IPR006560 AWS domain [PF17907] (20-55)
  IPR006560 AWS domain [PS51215] (8-56)
  IPR006560 AWS domain [SM00570] (8-57)
  IPR046341 SET domain superfamily [G3DSA:2.170.270.10] (1-150)
  IPR046341 SET domain superfamily [SSF82199] (11-149)
  IPR050777 SET2 Histone-Lysine N-Methyltransferase [PTHR22884] (7-148)

pLDDT: mean 87.08, std 14.55, range [32.84, 98.06]

Foldseek 3Di:
DDPPDPPPPPAAWPDDPPPPAACPPPTPCVVVQEAHDLVRGPCRPSHPSCCVVVVPAFAWDWDQDPPQGIAIGGPDDDDPPDHHHDWAADKDFQVVVVVVCPDVVNVPDPDWQWDDLDHRIIGTPPPPTDPVSRHDDDPDDPDDDDDHHYD

Secondary structure (DSSP, 8-state):
---------TT-----TTSSSTT-TT-HHHHTTBPPPTTT-TTGGG-SS-HHHHT----EEEEE-SSSSEEEEESS---TT--------EEEEHHHHHHHHHSHHHHHSS---EEEEETTEEEE-SSS--GGGGPPP-SS-S------B--